Protein AF-A0A0H2U5C1-F1 (afdb_monomer)

Solvent-accessible surface area (backbone atoms only — not comparable to full-atom values): 5752 Å² total; per-residue (Å²): 143,80,82,82,84,85,78,77,82,84,74,82,79,82,87,70,94,65,89,77,80,95,73,77,89,71,76,72,74,79,74,81,75,78,75,77,41,29,50,61,29,54,79,67,71,46,85,54,80,69,48,90,50,20,67,64,38,56,75,68,70,49,57,59,88,63,50,41,60,76,74,79,78,77,78,73,78,83,76,131

Nearest PDB structures (foldseek):
  1hwt-assembly2_H  TM=8.360E-01  e=8.274E-03  Saccharomyces cerevisiae
  1hwt-assembly2_G  TM=8.221E-01  e=9.545E-03  Saccharomyces cerevisiae
  1qp9-assembly1_B  TM=8.413E-01  e=1.466E-02  Saccharomyces cerevisiae
  1ajy-assembly1_A  TM=7.685E-01  e=4.600E-02  Saccharomyces cerevisiae
  6gys-assembly1_B  TM=6.299E-01  e=1.551E-01  Saccharomyces cerevisiae

Secondary structure (DSSP, 8-state):
----------PPP-----------------------SBHHHHHTT------SS-HHHHHTT--GGG-PBPPPPP------

Mean predicted aligned error: 16.15 Å

Organism: Magnaporthiopsis poae (strain ATCC 64411 / 73-15) (NCBI:txid644358)

Sequence (80 aa):
MDSGASTSPSGPSPEGTGDVPPQQQQQKQKRIRILLSCGPCRTSKLKCDRASPCRQ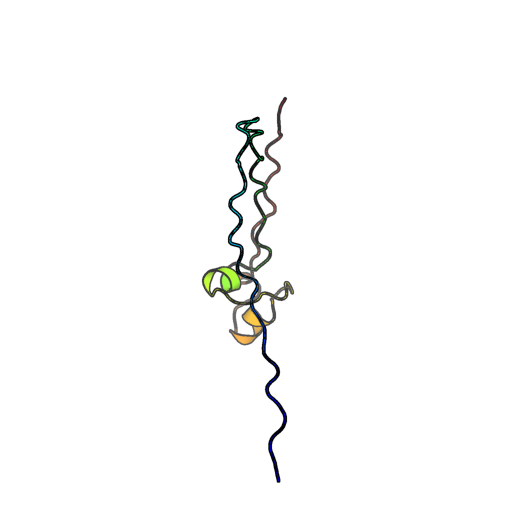CIRKGLPPDECVYAPPPTRRQRNG

Radius of gyration: 22.99 Å; Cα contacts (8 Å, |Δi|>4): 54; chains: 1; bounding box: 48×41×48 Å

Foldseek 3Di:
DDDDDDDDDPDDDPPDPDDDDPDDPPPPPPPPPQDFAFPVCVVVVHDFPNDQQTPVCVVVVHDSVSRHGDPDPDPPPPDD

pLDDT: mean 75.13, std 17.95, range [46.94, 97.5]

InterPro domains:
  IPR001138 Zn(2)Cys(6) fungal-type DNA-binding domain [PF00172] (37-75)
  IPR001138 Zn(2)Cys(6) fungal-type DNA-binding domain [PS50048] (37-69)
  IPR001138 Zn(2)Cys(6) fungal-type DNA-binding domain [SM00066] (32-78)
  IPR036864 Zn(2)-C6 fungal-type DNA-binding domain superfamily [G3DSA:4.10.240.10] (30-71)
  IPR036864 Zn(2)-C6 fungal-type DNA-binding domain superfamily [SSF57701] (27-78)

Structure (mmCIF, N/CA/C/O backbone):
data_AF-A0A0H2U5C1-F1
#
_entry.id   AF-A0A0H2U5C1-F1
#
loop_
_atom_site.group_PDB
_atom_site.id
_atom_site.type_symbol
_atom_site.label_atom_id
_atom_site.label_alt_id
_atom_site.label_comp_id
_atom_site.label_asym_id
_atom_site.label_entity_id
_atom_site.label_seq_id
_atom_site.pdbx_PDB_ins_code
_atom_site.Cartn_x
_atom_site.Cartn_y
_atom_site.Cartn_z
_atom_site.occupancy
_atom_site.B_iso_or_equiv
_atom_site.auth_seq_id
_atom_site.auth_comp_id
_atom_site.auth_asym_id
_atom_site.auth_atom_id
_atom_site.pdbx_PDB_model_num
ATOM 1 N N . MET A 1 1 ? 37.057 -33.361 10.630 1.00 61.78 1 MET A N 1
ATOM 2 C CA . MET A 1 1 ? 37.152 -31.928 10.955 1.00 61.78 1 MET A CA 1
ATOM 3 C C . MET A 1 1 ? 38.075 -31.301 9.934 1.00 61.78 1 MET A C 1
ATOM 5 O O . MET A 1 1 ? 39.245 -31.139 10.222 1.00 61.78 1 MET A O 1
ATOM 9 N N . ASP A 1 2 ? 37.550 -30.985 8.753 1.00 46.94 2 ASP A N 1
ATOM 10 C CA . ASP A 1 2 ? 38.182 -30.072 7.800 1.00 46.94 2 ASP A CA 1
ATOM 11 C C . ASP A 1 2 ? 37.144 -29.624 6.755 1.00 46.94 2 ASP A C 1
ATOM 13 O O . ASP A 1 2 ? 36.639 -30.371 5.928 1.00 46.94 2 ASP A O 1
ATOM 17 N N . SER A 1 3 ? 36.727 -28.384 6.981 1.00 56.69 3 SER A N 1
ATOM 18 C CA . SER A 1 3 ? 36.174 -27.343 6.117 1.00 56.69 3 SER A CA 1
ATOM 19 C C . SER A 1 3 ? 35.887 -27.652 4.641 1.00 56.69 3 SER A C 1
ATOM 21 O O . SER A 1 3 ? 36.784 -27.819 3.820 1.00 56.69 3 SER A O 1
ATOM 23 N N . GLY A 1 4 ? 34.598 -27.560 4.294 1.00 52.81 4 GLY A N 1
ATOM 24 C CA . GLY A 1 4 ? 34.101 -27.537 2.922 1.00 52.81 4 GLY A CA 1
ATOM 25 C C . GLY A 1 4 ? 34.643 -26.363 2.099 1.00 52.81 4 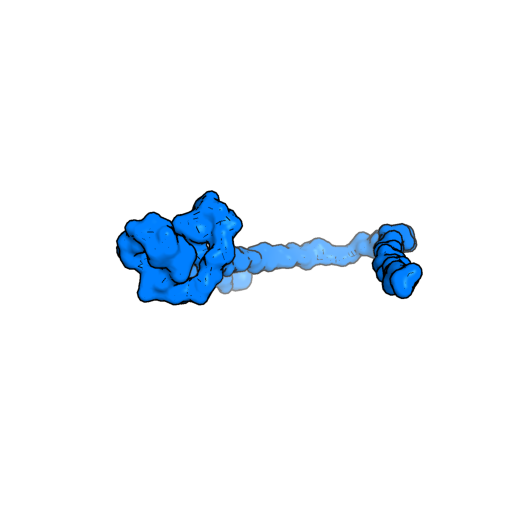GLY A C 1
ATOM 26 O O . GLY A 1 4 ? 34.822 -25.248 2.589 1.00 52.81 4 GLY A O 1
ATOM 27 N N . ALA A 1 5 ? 34.894 -26.656 0.826 1.00 57.34 5 ALA A N 1
ATOM 28 C CA . ALA A 1 5 ? 35.434 -25.756 -0.176 1.00 57.34 5 ALA A CA 1
ATOM 29 C C . ALA A 1 5 ? 34.466 -24.608 -0.517 1.00 57.34 5 ALA A C 1
ATOM 31 O O . ALA A 1 5 ? 33.355 -24.826 -0.999 1.00 57.34 5 ALA A O 1
ATOM 32 N N . SER A 1 6 ? 34.929 -23.374 -0.327 1.00 54.59 6 SER A N 1
ATOM 33 C CA . SER A 1 6 ? 34.305 -22.165 -0.863 1.00 54.59 6 SER A CA 1
ATOM 34 C C . SER A 1 6 ? 34.610 -22.061 -2.357 1.00 54.59 6 SER A C 1
ATOM 36 O O . SER A 1 6 ? 35.649 -21.535 -2.750 1.00 54.59 6 SER A O 1
ATOM 38 N N . THR A 1 7 ? 33.724 -22.572 -3.207 1.00 60.53 7 THR A N 1
ATOM 39 C CA . THR A 1 7 ? 33.773 -22.299 -4.649 1.00 60.53 7 THR A CA 1
ATOM 40 C C . THR A 1 7 ? 33.168 -20.927 -4.944 1.00 60.53 7 THR A C 1
ATOM 42 O O . THR A 1 7 ? 32.014 -20.650 -4.619 1.00 60.53 7 THR A O 1
ATOM 45 N N . SER A 1 8 ? 33.995 -20.081 -5.551 1.00 61.94 8 SER A N 1
ATOM 46 C CA . SER A 1 8 ? 33.782 -18.706 -6.003 1.00 61.94 8 SER A CA 1
ATOM 47 C C . SER A 1 8 ? 32.516 -18.475 -6.837 1.00 61.94 8 SER A C 1
ATOM 49 O O . SER A 1 8 ? 32.159 -19.326 -7.651 1.00 61.94 8 SER A O 1
ATOM 51 N N . PRO A 1 9 ? 31.955 -17.254 -6.827 1.00 57.25 9 PRO A N 1
ATOM 52 C CA . PRO A 1 9 ? 31.338 -16.696 -8.015 1.00 57.25 9 PRO A CA 1
ATOM 53 C C . PRO A 1 9 ? 32.336 -15.759 -8.706 1.00 57.25 9 PRO A C 1
ATOM 55 O O . PRO A 1 9 ? 32.564 -14.630 -8.274 1.00 57.25 9 PRO A O 1
ATOM 58 N N . SER A 1 10 ? 32.925 -16.233 -9.805 1.00 49.75 10 SER A N 1
ATOM 59 C CA . SER A 1 10 ? 33.520 -15.366 -10.822 1.00 49.75 10 SER A CA 1
ATOM 60 C C . SER A 1 10 ? 32.411 -14.473 -11.378 1.00 49.75 10 SER A C 1
ATOM 62 O O . SER A 1 10 ? 31.571 -14.923 -12.156 1.00 49.75 10 SER A O 1
ATOM 64 N N . GLY A 1 11 ? 32.356 -13.219 -10.934 1.00 51.41 11 GLY A N 1
ATOM 65 C CA . GLY A 1 11 ? 31.513 -12.214 -11.568 1.00 51.41 11 GLY A CA 1
ATOM 66 C C . GLY A 1 11 ? 32.065 -11.923 -12.964 1.00 51.41 11 GLY A C 1
ATOM 67 O O . GLY A 1 11 ? 33.252 -11.613 -13.070 1.00 51.41 11 GLY A O 1
ATOM 68 N N . PRO A 1 12 ? 31.274 -12.026 -14.045 1.00 60.50 12 PRO A N 1
ATOM 69 C CA . PRO A 1 12 ? 31.740 -11.556 -15.335 1.00 60.50 12 PRO A CA 1
ATOM 70 C C . PRO A 1 12 ? 31.803 -10.025 -15.297 1.00 60.50 12 PRO A C 1
ATOM 72 O O . PRO A 1 12 ? 30.782 -9.358 -15.119 1.00 60.50 12 PRO A O 1
ATOM 75 N N . SER A 1 13 ? 33.003 -9.473 -15.474 1.00 55.81 13 SER A N 1
ATOM 76 C CA . SER A 1 13 ? 33.188 -8.107 -15.964 1.00 55.81 13 SER A CA 1
ATOM 77 C C . SER A 1 13 ? 32.483 -7.964 -17.312 1.00 55.81 13 SER A C 1
ATOM 79 O O . SER A 1 13 ? 32.745 -8.769 -18.206 1.00 55.81 13 SER A O 1
ATOM 81 N N . PRO A 1 14 ? 31.654 -6.935 -17.530 1.00 56.50 14 PRO A N 1
ATOM 82 C CA . PRO A 1 14 ? 31.348 -6.493 -18.872 1.00 56.50 14 PRO A CA 1
ATOM 83 C C . PRO A 1 14 ? 32.262 -5.309 -19.208 1.00 56.50 14 PRO A C 1
ATOM 85 O O . PRO A 1 14 ? 31.846 -4.156 -19.138 1.00 56.50 14 PRO A O 1
ATOM 88 N N . GLU A 1 15 ? 33.508 -5.588 -19.596 1.00 54.09 15 GLU A N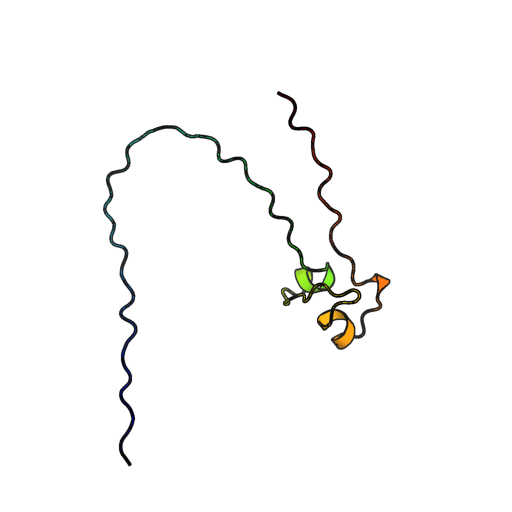 1
ATOM 89 C CA . GLU A 1 15 ? 34.230 -4.687 -20.502 1.00 54.09 15 GLU A CA 1
ATOM 90 C C . GLU A 1 15 ? 33.738 -4.986 -21.918 1.00 54.09 15 GLU 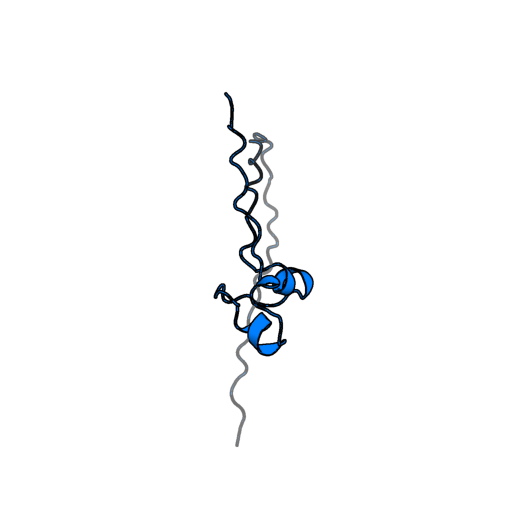A C 1
ATOM 92 O O . GLU A 1 15 ? 34.262 -5.835 -22.633 1.00 54.09 15 GLU A O 1
ATOM 97 N N . GLY A 1 16 ? 32.635 -4.337 -22.279 1.00 52.50 16 GLY A N 1
ATOM 98 C CA . GLY A 1 16 ? 32.099 -4.338 -23.630 1.00 52.50 16 GLY A CA 1
ATOM 99 C C . GLY A 1 16 ? 32.406 -3.009 -24.299 1.00 52.50 16 GLY A C 1
ATOM 100 O O . GLY A 1 16 ? 31.554 -2.123 -24.309 1.00 52.50 16 GLY A O 1
ATOM 101 N N . THR A 1 17 ? 33.600 -2.880 -24.875 1.00 57.94 17 THR A N 1
ATOM 102 C CA . THR A 1 17 ? 33.870 -1.901 -25.936 1.00 57.94 17 THR A CA 1
ATOM 103 C C . THR A 1 17 ? 33.095 -2.354 -27.170 1.00 57.94 17 THR A C 1
ATOM 105 O O . THR A 1 17 ? 33.588 -3.117 -27.995 1.00 57.94 17 THR A O 1
ATOM 108 N N . GLY A 1 18 ? 31.825 -1.960 -27.233 1.00 48.69 18 GLY A N 1
ATOM 109 C CA . GLY A 1 18 ? 30.946 -2.166 -28.374 1.00 48.69 18 GLY A CA 1
ATOM 110 C C . GLY A 1 18 ? 30.680 -0.830 -29.047 1.00 48.69 18 GLY A C 1
ATOM 111 O O . GLY A 1 18 ? 29.968 0.007 -28.498 1.00 48.69 18 GLY A O 1
ATOM 112 N N . ASP A 1 19 ? 31.288 -0.655 -30.213 1.00 53.41 19 ASP A N 1
ATOM 113 C CA . ASP A 1 19 ? 30.975 0.342 -31.233 1.00 53.41 19 ASP A CA 1
ATOM 114 C C . ASP A 1 19 ? 29.452 0.583 -31.333 1.00 53.41 19 ASP A C 1
ATOM 116 O O . ASP A 1 19 ? 28.669 -0.351 -31.528 1.00 53.41 19 ASP A O 1
ATOM 120 N N . VAL A 1 20 ? 29.019 1.828 -31.103 1.00 59.94 20 VAL A N 1
ATOM 121 C CA . VAL A 1 20 ? 27.603 2.222 -31.072 1.00 59.94 20 VAL A CA 1
ATOM 122 C C . VAL A 1 20 ? 27.211 2.758 -32.454 1.00 59.94 20 VAL A C 1
ATOM 124 O O . VAL A 1 20 ? 27.570 3.894 -32.772 1.00 59.94 20 VAL A O 1
ATOM 127 N N . PRO A 1 21 ? 26.429 2.027 -33.271 1.00 59.56 21 PRO A N 1
ATOM 128 C CA . PRO A 1 21 ? 25.856 2.601 -34.482 1.00 59.56 21 PRO A CA 1
ATOM 129 C C . PRO A 1 21 ? 24.809 3.673 -34.114 1.00 59.56 21 PRO A C 1
ATOM 131 O O . PRO A 1 21 ? 23.942 3.431 -33.265 1.00 59.56 21 PRO A O 1
ATOM 134 N N . PRO A 1 22 ? 24.825 4.860 -34.751 1.00 56.12 22 PRO A N 1
ATOM 135 C CA . PRO A 1 22 ? 23.875 5.927 -34.466 1.00 56.12 22 PRO A CA 1
ATOM 136 C C . PRO A 1 22 ? 22.585 5.676 -35.244 1.00 56.12 22 PRO A C 1
ATOM 138 O O . PRO A 1 22 ? 22.351 6.298 -36.277 1.00 56.12 22 PRO A O 1
ATOM 141 N N . GLN A 1 23 ? 21.742 4.741 -34.800 1.00 54.09 23 GLN A N 1
ATOM 142 C CA . GLN A 1 23 ? 20.490 4.470 -35.508 1.00 54.09 23 GLN A CA 1
ATOM 143 C C . GLN A 1 23 ? 19.268 4.427 -34.589 1.00 54.09 23 GLN A C 1
ATOM 145 O O . GLN A 1 23 ? 19.016 3.485 -33.847 1.00 54.09 23 GLN A O 1
ATOM 150 N N . GLN A 1 24 ? 18.487 5.498 -34.758 1.00 54.78 24 GLN A N 1
ATOM 151 C CA . GLN A 1 24 ? 17.041 5.588 -34.591 1.00 54.78 24 GLN A CA 1
ATOM 152 C C . GLN A 1 24 ? 16.545 5.523 -33.144 1.00 54.78 24 GLN A C 1
ATOM 154 O O . GLN A 1 24 ? 16.232 4.478 -32.578 1.00 54.78 24 GLN A O 1
ATOM 159 N N . GLN A 1 25 ? 16.373 6.723 -32.583 1.00 56.03 25 GLN A N 1
ATOM 160 C CA . GLN A 1 25 ? 15.563 7.016 -31.403 1.00 56.03 25 GLN A CA 1
ATOM 161 C C . GLN A 1 25 ? 14.092 6.643 -31.655 1.00 56.03 25 GLN A C 1
ATOM 163 O O . GLN A 1 25 ? 13.214 7.496 -31.765 1.00 56.03 25 GLN A O 1
ATOM 168 N N . GLN A 1 26 ? 13.788 5.349 -31.717 1.00 62.06 26 GLN A N 1
ATOM 169 C CA . GLN A 1 26 ? 12.441 4.867 -31.467 1.00 62.06 26 GLN A CA 1
ATOM 170 C C . GLN A 1 26 ? 12.153 5.171 -30.005 1.00 62.06 26 GLN A C 1
ATOM 172 O O . GLN A 1 26 ? 12.653 4.506 -29.094 1.00 62.06 26 GLN A O 1
ATOM 177 N N . GLN A 1 27 ? 11.401 6.249 -29.794 1.00 61.09 27 GLN A N 1
ATOM 178 C CA . GLN A 1 27 ? 10.900 6.695 -28.506 1.00 61.09 27 GLN A CA 1
ATOM 179 C C . GLN A 1 27 ? 10.195 5.512 -27.832 1.00 61.09 27 GLN A C 1
ATOM 181 O O . GLN A 1 27 ? 9.019 5.241 -28.077 1.00 61.09 27 GLN A O 1
ATOM 186 N N . LYS A 1 28 ? 10.930 4.757 -27.003 1.00 64.00 28 LYS A N 1
ATOM 187 C CA . LYS A 1 28 ? 10.381 3.669 -26.193 1.00 64.00 28 LYS A CA 1
ATOM 188 C C . LYS A 1 28 ? 9.331 4.299 -25.294 1.00 64.00 28 LYS A C 1
ATOM 190 O O . LYS A 1 28 ? 9.663 4.895 -24.271 1.00 64.00 28 LYS A O 1
ATOM 195 N N . GLN A 1 29 ? 8.067 4.182 -25.700 1.00 68.00 29 GLN A N 1
ATOM 196 C CA . GLN A 1 29 ? 6.921 4.627 -24.924 1.00 68.00 29 GLN A CA 1
ATOM 197 C C . GLN A 1 29 ? 7.081 4.068 -23.512 1.00 68.00 29 GLN A C 1
ATOM 199 O O . GLN A 1 29 ? 7.081 2.850 -23.301 1.00 68.00 29 GLN A O 1
ATOM 204 N N . LYS A 1 30 ? 7.301 4.974 -22.555 1.00 66.31 30 LYS A N 1
ATOM 205 C CA . LYS A 1 30 ? 7.503 4.653 -21.145 1.00 66.31 30 LYS A CA 1
ATOM 206 C C . LYS A 1 30 ? 6.242 3.933 -20.675 1.00 66.31 30 LYS A C 1
ATOM 208 O O . LYS A 1 30 ? 5.220 4.560 -20.408 1.00 66.31 30 LYS A O 1
ATOM 213 N N . ARG A 1 31 ? 6.279 2.598 -20.619 1.00 67.94 31 ARG A N 1
ATOM 214 C CA . ARG A 1 31 ? 5.178 1.826 -20.042 1.00 67.94 31 ARG A CA 1
ATOM 215 C C . ARG A 1 31 ? 5.126 2.198 -18.568 1.00 67.94 31 ARG A C 1
ATOM 217 O O . ARG A 1 31 ? 6.052 1.871 -17.824 1.00 67.94 31 ARG A O 1
ATOM 224 N N . ILE A 1 32 ? 4.072 2.895 -18.157 1.00 68.31 32 ILE A N 1
ATOM 225 C CA . ILE A 1 32 ? 3.834 3.191 -16.747 1.00 68.31 32 ILE A CA 1
ATOM 226 C C . ILE A 1 32 ? 3.546 1.851 -16.072 1.00 68.31 32 ILE A C 1
ATOM 228 O O . ILE A 1 32 ? 2.456 1.295 -16.197 1.00 68.31 32 ILE A O 1
ATOM 232 N N . ARG A 1 33 ? 4.560 1.276 -15.417 1.00 70.19 33 ARG A N 1
ATOM 233 C CA . ARG A 1 33 ? 4.380 0.068 -14.612 1.00 70.19 33 ARG A CA 1
ATOM 234 C C . ARG A 1 33 ? 3.543 0.460 -13.404 1.00 70.19 33 ARG A C 1
ATOM 236 O O . ARG A 1 33 ? 4.012 1.190 -12.535 1.00 70.19 33 ARG A O 1
ATOM 243 N N . ILE A 1 34 ? 2.310 -0.030 -13.357 1.00 69.38 34 ILE A N 1
ATOM 244 C CA . ILE A 1 34 ? 1.483 0.046 -12.157 1.00 69.38 34 ILE A CA 1
ATOM 245 C C . ILE A 1 34 ? 2.229 -0.746 -11.085 1.00 69.38 34 ILE A C 1
ATOM 247 O O . ILE A 1 34 ? 2.386 -1.961 -11.201 1.00 69.38 34 ILE A O 1
ATOM 251 N N . LEU A 1 35 ? 2.743 -0.068 -10.059 1.00 72.81 35 LEU A N 1
ATOM 252 C CA . LEU A 1 35 ? 3.196 -0.768 -8.861 1.00 72.81 35 LEU A CA 1
ATOM 253 C C . LEU A 1 35 ? 1.971 -1.469 -8.267 1.00 72.81 35 LEU A C 1
ATOM 255 O O . LEU A 1 35 ? 0.901 -0.878 -8.205 1.00 72.81 35 LEU A O 1
ATOM 259 N N . LEU A 1 36 ? 2.109 -2.728 -7.864 1.00 84.25 36 LEU A N 1
ATOM 260 C CA . LEU A 1 36 ? 0.985 -3.576 -7.439 1.00 84.25 36 LEU A CA 1
ATOM 261 C C . LEU A 1 36 ? 0.906 -3.745 -5.909 1.00 84.25 36 LEU A C 1
ATOM 263 O O . LEU A 1 36 ? 0.182 -4.602 -5.419 1.00 84.25 36 LEU A O 1
ATOM 267 N N . SER A 1 37 ? 1.675 -2.967 -5.144 1.00 94.12 37 SER A N 1
ATOM 268 C CA . SER A 1 37 ? 1.620 -2.965 -3.673 1.00 94.12 37 SER A CA 1
ATOM 269 C C . SER A 1 37 ? 0.513 -2.032 -3.165 1.00 94.12 37 SER A C 1
ATOM 271 O O . SER A 1 37 ? 0.226 -1.031 -3.825 1.00 94.12 37 SER A O 1
ATOM 273 N N . CYS A 1 38 ? -0.086 -2.293 -2.000 1.00 95.06 38 CYS A N 1
ATOM 274 C CA . CYS A 1 38 ? -0.994 -1.327 -1.361 1.00 95.06 38 CYS A CA 1
ATOM 275 C C . CYS A 1 38 ? -0.238 -0.066 -0.898 1.00 95.06 38 CYS A C 1
ATOM 277 O O . CYS A 1 38 ? 0.989 -0.097 -0.748 1.00 95.06 38 CYS A O 1
ATOM 279 N N . GLY A 1 39 ? -0.955 1.038 -0.675 1.00 95.19 39 GLY A N 1
ATOM 280 C CA . GLY A 1 39 ? -0.415 2.333 -0.246 1.00 95.19 39 GLY A CA 1
ATOM 281 C C . GLY A 1 39 ? 0.527 2.229 0.959 1.00 95.19 39 GLY A C 1
ATOM 282 O O . GLY A 1 39 ? 1.704 2.570 0.816 1.00 95.19 39 GLY A O 1
ATOM 283 N N . PRO A 1 40 ? 0.093 1.647 2.095 1.00 96.06 40 PRO A N 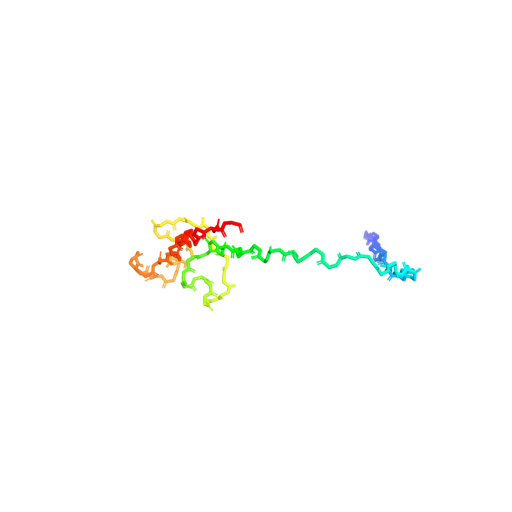1
ATOM 284 C CA . PRO A 1 40 ? 0.946 1.498 3.275 1.00 96.06 40 PRO A CA 1
ATOM 285 C C . PRO A 1 40 ? 2.225 0.687 3.016 1.00 96.06 40 PRO A C 1
ATOM 287 O O . PRO A 1 40 ? 3.303 1.042 3.503 1.00 96.06 40 PRO A O 1
ATOM 290 N N . CYS A 1 41 ? 2.142 -0.380 2.209 1.00 96.38 41 CYS A N 1
ATOM 291 C CA . CYS A 1 41 ? 3.312 -1.182 1.843 1.00 96.38 41 CYS A CA 1
ATOM 292 C C . CYS A 1 41 ? 4.272 -0.429 0.918 1.00 96.38 41 CYS A C 1
ATOM 294 O O . CYS A 1 41 ? 5.480 -0.598 1.057 1.00 96.38 41 CYS A O 1
ATOM 296 N N . ARG A 1 42 ? 3.774 0.412 -0.000 1.00 95.00 42 ARG A N 1
ATOM 297 C CA . ARG A 1 42 ? 4.638 1.260 -0.842 1.00 95.00 42 ARG A CA 1
ATOM 298 C C . ARG A 1 42 ? 5.405 2.265 -0.003 1.00 95.00 42 ARG A C 1
ATOM 300 O O . ARG A 1 42 ? 6.624 2.329 -0.124 1.00 95.00 42 ARG A O 1
ATOM 307 N N . THR A 1 43 ? 4.704 3.002 0.856 1.00 94.06 43 THR A N 1
ATOM 308 C CA . THR A 1 43 ? 5.311 4.034 1.708 1.00 94.06 43 THR A CA 1
ATOM 309 C C . THR A 1 43 ? 6.333 3.423 2.660 1.00 94.06 43 THR A C 1
ATOM 311 O O . THR A 1 43 ? 7.422 3.962 2.832 1.00 94.06 43 THR A O 1
ATOM 314 N N . SER A 1 44 ? 6.034 2.236 3.196 1.00 94.62 44 SER A N 1
ATOM 315 C CA . SER A 1 44 ? 6.950 1.500 4.075 1.00 94.62 44 SER A CA 1
ATOM 316 C C . SER A 1 44 ? 8.045 0.725 3.327 1.00 94.62 44 SER A C 1
ATOM 318 O O . SE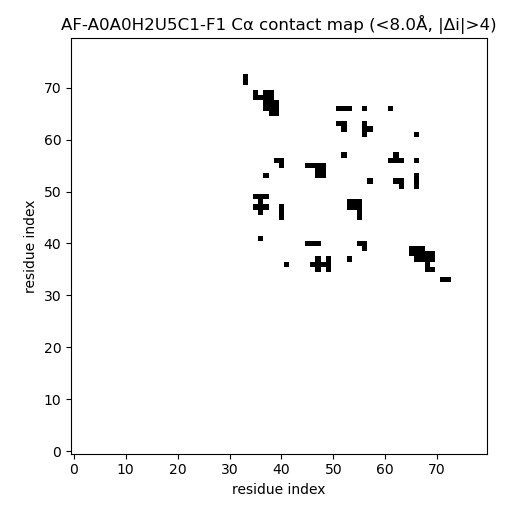R A 1 44 ? 8.890 0.113 3.972 1.00 94.62 44 SER A O 1
ATOM 320 N N . LYS A 1 45 ? 8.023 0.698 1.984 1.00 94.06 45 LYS A N 1
ATOM 321 C CA . LYS A 1 45 ? 8.921 -0.105 1.128 1.00 94.06 45 LYS A CA 1
ATOM 322 C C . LYS A 1 45 ? 8.923 -1.604 1.480 1.00 94.06 45 LYS A C 1
ATOM 324 O O . LYS A 1 45 ? 9.947 -2.276 1.410 1.00 94.06 45 LYS A O 1
ATOM 329 N N . LEU A 1 46 ? 7.758 -2.133 1.851 1.00 94.19 46 LEU A N 1
ATOM 330 C CA . LEU A 1 46 ? 7.560 -3.528 2.247 1.00 94.19 46 LEU A CA 1
ATOM 331 C C . LEU A 1 46 ? 6.991 -4.366 1.099 1.00 94.19 46 LEU A C 1
ATOM 333 O O . LEU A 1 46 ? 6.302 -3.867 0.202 1.00 94.19 46 LEU A O 1
ATOM 337 N N . LYS A 1 47 ? 7.230 -5.680 1.163 1.00 92.94 47 LYS A N 1
ATOM 338 C CA . LYS A 1 47 ? 6.590 -6.642 0.262 1.00 92.94 47 LYS A CA 1
ATOM 339 C C . LYS A 1 47 ? 5.090 -6.708 0.564 1.00 92.94 47 LYS A C 1
ATOM 341 O O . LYS A 1 47 ? 4.693 -6.954 1.698 1.00 92.94 47 LYS A O 1
ATOM 346 N N . CYS A 1 48 ? 4.275 -6.541 -0.473 1.00 95.50 48 CYS A N 1
ATOM 347 C CA . CYS A 1 48 ? 2.826 -6.686 -0.409 1.00 95.50 48 CYS A CA 1
ATOM 348 C C . CYS A 1 48 ? 2.406 -7.999 -1.082 1.00 95.50 48 CYS A C 1
ATOM 350 O O . CYS A 1 48 ? 2.778 -8.255 -2.229 1.00 95.50 48 CYS A O 1
ATOM 352 N N . ASP A 1 49 ? 1.641 -8.819 -0.368 1.00 95.44 49 ASP A N 1
ATOM 353 C CA . ASP A 1 49 ? 1.072 -10.098 -0.819 1.00 95.44 49 ASP A CA 1
ATOM 354 C C . ASP A 1 49 ? -0.264 -9.947 -1.560 1.00 95.44 49 ASP A C 1
ATOM 356 O O . ASP A 1 49 ? -0.771 -10.919 -2.107 1.00 95.44 49 ASP A O 1
ATOM 360 N N . ARG A 1 50 ? -0.790 -8.720 -1.644 1.00 92.56 50 ARG A N 1
ATOM 361 C CA . ARG A 1 50 ? -1.978 -8.348 -2.429 1.00 92.56 50 ARG A CA 1
ATOM 362 C C . ARG A 1 50 ? -3.315 -8.938 -1.957 1.00 92.56 50 ARG A C 1
ATOM 364 O O . ARG A 1 50 ? -4.302 -8.805 -2.670 1.00 92.56 50 ARG A O 1
ATOM 371 N N . ALA A 1 51 ? -3.375 -9.532 -0.764 1.00 93.50 51 ALA A N 1
ATOM 372 C CA . ALA A 1 51 ? -4.646 -9.826 -0.100 1.00 93.50 51 ALA A CA 1
ATOM 373 C C . ALA A 1 51 ? -5.348 -8.524 0.348 1.00 93.50 51 ALA A C 1
ATOM 375 O O . ALA A 1 51 ? -4.721 -7.459 0.401 1.00 93.50 51 ALA A O 1
ATOM 376 N N . SER A 1 52 ? -6.644 -8.594 0.659 1.00 91.19 52 SER A N 1
ATOM 377 C CA . SER A 1 52 ? -7.433 -7.454 1.140 1.00 91.19 52 SER A CA 1
ATOM 378 C C . SER A 1 52 ? -8.089 -7.796 2.483 1.00 91.19 52 SER A C 1
ATOM 380 O O . SER A 1 52 ? -9.061 -8.552 2.484 1.00 91.19 5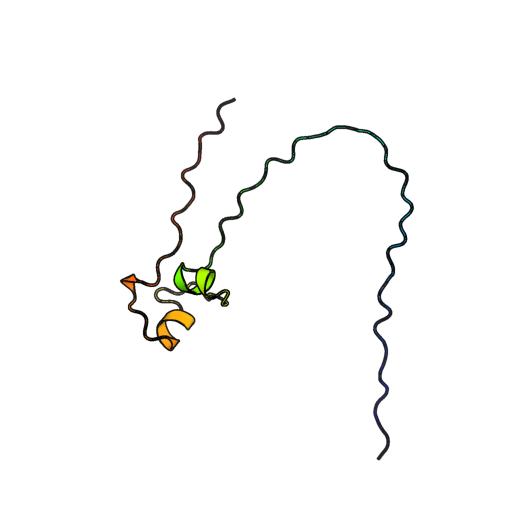2 SER A O 1
ATOM 382 N N . PRO A 1 53 ? -7.572 -7.284 3.618 1.00 95.50 53 PRO A N 1
ATOM 383 C CA . PRO A 1 53 ? -6.301 -6.564 3.771 1.00 95.50 53 PRO A CA 1
ATOM 384 C C . PRO A 1 53 ? -5.075 -7.461 3.532 1.00 95.50 53 PRO A C 1
ATOM 386 O O . PRO A 1 53 ? -5.124 -8.682 3.671 1.00 95.50 53 PRO A O 1
ATOM 389 N N . CYS A 1 54 ? -3.940 -6.854 3.184 1.00 96.75 54 CYS A N 1
ATOM 390 C CA . CYS A 1 54 ? -2.698 -7.589 2.941 1.00 96.75 54 CYS A CA 1
ATOM 391 C C . CYS A 1 54 ? -2.076 -8.064 4.265 1.00 96.75 54 CYS A C 1
ATOM 393 O O . CYS A 1 54 ? -2.231 -7.406 5.299 1.00 96.75 54 CYS A O 1
ATOM 395 N N . ARG A 1 55 ? -1.317 -9.168 4.266 1.00 97.38 55 ARG A N 1
ATOM 396 C CA . ARG A 1 55 ? -0.714 -9.733 5.493 1.00 97.38 55 ARG A CA 1
ATOM 397 C C . ARG A 1 55 ? 0.158 -8.736 6.248 1.00 97.38 55 ARG A C 1
ATOM 399 O O . ARG A 1 55 ? 0.221 -8.782 7.473 1.00 97.38 55 ARG A O 1
ATOM 406 N N . GLN A 1 56 ? 0.832 -7.824 5.548 1.00 97.50 56 GLN A N 1
ATOM 407 C CA . GLN A 1 56 ? 1.636 -6.791 6.203 1.00 97.50 56 GLN A CA 1
ATOM 408 C C . GLN A 1 56 ? 0.776 -5.766 6.950 1.00 97.50 56 GLN A C 1
ATOM 410 O O . GLN A 1 56 ? 1.159 -5.340 8.038 1.00 97.50 56 GLN A O 1
ATOM 415 N N . CYS A 1 57 ? -0.370 -5.390 6.380 1.00 97.38 57 CYS A N 1
ATOM 416 C CA . CYS A 1 57 ? -1.337 -4.499 7.016 1.00 97.38 57 CYS A CA 1
ATOM 417 C C . CYS A 1 57 ? -1.993 -5.180 8.221 1.00 97.38 57 CYS A C 1
ATOM 419 O O . CYS A 1 57 ? -2.038 -4.567 9.282 1.00 97.38 57 CYS A O 1
ATOM 421 N N . ILE A 1 58 ? -2.356 -6.466 8.104 1.00 97.38 58 ILE A N 1
ATOM 422 C CA . ILE A 1 58 ? -2.863 -7.273 9.230 1.00 97.38 58 ILE A CA 1
ATOM 423 C C . ILE A 1 58 ? -1.850 -7.281 10.383 1.00 97.38 58 ILE A C 1
ATOM 425 O O . ILE A 1 58 ? -2.195 -6.961 11.514 1.00 97.38 58 ILE A O 1
ATOM 429 N N . ARG A 1 59 ? -0.571 -7.572 10.100 1.00 96.94 59 ARG A N 1
ATOM 430 C CA . ARG A 1 59 ? 0.491 -7.588 11.126 1.00 96.94 59 ARG A CA 1
ATOM 431 C C . ARG A 1 59 ? 0.737 -6.231 11.784 1.00 96.94 59 ARG A C 1
ATOM 433 O O . ARG A 1 59 ? 1.197 -6.190 12.917 1.00 96.94 59 ARG A O 1
ATOM 440 N N . LYS A 1 60 ? 0.482 -5.136 11.066 1.00 95.00 60 LYS A N 1
ATOM 441 C CA . LYS A 1 60 ? 0.599 -3.768 11.585 1.00 95.00 60 LYS A CA 1
ATOM 442 C C . LYS A 1 60 ? -0.653 -3.305 12.340 1.00 95.00 60 LYS A C 1
ATOM 444 O O . LYS A 1 60 ? -0.619 -2.207 12.879 1.00 95.00 60 LYS A O 1
ATOM 449 N N . GLY A 1 61 ? -1.729 -4.096 12.359 1.00 96.00 61 GLY A N 1
ATOM 450 C CA . GLY A 1 61 ? -3.008 -3.688 12.939 1.00 96.00 61 GLY A CA 1
ATOM 451 C C . GLY A 1 61 ? -3.698 -2.565 12.160 1.00 96.00 61 GLY A C 1
ATOM 452 O O . GLY A 1 61 ? -4.484 -1.829 12.743 1.00 96.00 61 GLY A O 1
ATOM 453 N N . LEU A 1 62 ? -3.389 -2.405 10.865 1.00 95.31 62 LEU A N 1
ATOM 454 C CA . LEU A 1 62 ? -4.052 -1.401 10.031 1.00 95.31 62 LEU A CA 1
ATOM 455 C C . LEU A 1 62 ? -5.456 -1.887 9.651 1.00 95.31 62 LEU A C 1
ATOM 457 O O . LEU A 1 62 ? -5.599 -3.057 9.269 1.00 95.31 62 LEU A O 1
ATOM 461 N N . PRO A 1 63 ? -6.473 -1.011 9.699 1.00 94.50 63 PRO A N 1
ATOM 462 C CA . PRO A 1 63 ? -7.818 -1.371 9.286 1.00 94.50 63 PRO A CA 1
ATOM 463 C C . PRO A 1 63 ? -7.860 -1.711 7.783 1.00 94.50 63 PRO A C 1
ATOM 465 O O . PRO A 1 63 ? -7.022 -1.233 7.006 1.00 94.50 63 PRO A O 1
ATOM 468 N N . PRO A 1 64 ? -8.834 -2.528 7.340 1.00 93.44 64 PRO A N 1
ATOM 469 C CA . PRO A 1 64 ? -8.984 -2.891 5.932 1.00 93.44 64 PRO A CA 1
ATOM 470 C C . PRO A 1 64 ? -9.102 -1.675 5.008 1.00 93.44 64 PRO A C 1
ATOM 472 O O . PRO A 1 64 ? -8.512 -1.680 3.928 1.00 93.44 64 PRO A O 1
ATOM 475 N N . ASP A 1 65 ? -9.773 -0.619 5.472 1.00 94.50 65 ASP A N 1
ATOM 476 C CA . ASP A 1 65 ? -9.993 0.631 4.737 1.00 94.50 65 ASP A CA 1
ATOM 477 C C . ASP A 1 65 ? -8.713 1.433 4.477 1.00 94.50 65 ASP A C 1
ATOM 479 O O . ASP A 1 65 ? -8.664 2.231 3.547 1.00 94.50 65 ASP A O 1
ATOM 483 N N . GLU A 1 66 ? -7.644 1.204 5.245 1.00 94.12 66 GLU A N 1
ATOM 484 C CA . GLU A 1 66 ? -6.332 1.812 4.994 1.00 94.12 66 GLU A CA 1
ATOM 485 C C . GLU A 1 66 ? -5.468 0.972 4.040 1.00 94.12 66 GLU A C 1
ATOM 487 O O . GLU A 1 66 ? -4.489 1.460 3.461 1.00 94.12 66 GLU A O 1
ATOM 492 N N . CYS A 1 67 ? -5.824 -0.297 3.815 1.00 95.81 67 CYS A N 1
ATOM 493 C CA . CYS A 1 67 ? -5.134 -1.192 2.887 1.00 95.81 67 CYS A CA 1
ATOM 494 C C . CYS A 1 67 ? -5.555 -0.938 1.426 1.00 95.81 67 CYS A C 1
ATOM 496 O O . CYS A 1 67 ? -5.977 -1.841 0.706 1.00 95.81 67 CYS A O 1
ATOM 498 N N . VAL A 1 68 ? -5.416 0.303 0.961 1.00 94.38 68 VAL A N 1
ATOM 499 C CA . VAL A 1 68 ? -5.905 0.722 -0.360 1.00 94.38 68 VAL A CA 1
ATOM 500 C C . VAL A 1 68 ? -4.842 0.520 -1.437 1.00 94.38 68 VAL A C 1
ATOM 502 O O . VAL A 1 68 ? -3.670 0.871 -1.266 1.00 94.38 68 VAL A O 1
ATOM 505 N N . TYR A 1 69 ? -5.239 -0.035 -2.579 1.00 92.19 69 TYR A N 1
ATOM 506 C CA . TYR A 1 69 ? -4.394 -0.170 -3.767 1.00 92.19 69 TYR A CA 1
ATOM 507 C C . TYR A 1 69 ? -4.627 1.003 -4.720 1.00 92.19 69 TYR A C 1
ATOM 509 O O . TYR A 1 69 ? -5.725 1.545 -4.792 1.00 92.19 69 TYR A O 1
ATOM 517 N N . ALA A 1 70 ? -3.591 1.396 -5.470 1.00 85.62 70 ALA A N 1
ATOM 518 C CA . ALA A 1 70 ? -3.747 2.445 -6.472 1.00 85.62 70 ALA A CA 1
ATOM 519 C C . ALA A 1 70 ? -4.789 2.013 -7.519 1.00 85.62 70 ALA A C 1
ATOM 521 O O . ALA A 1 70 ? -4.722 0.868 -7.984 1.00 85.62 70 ALA A O 1
ATOM 522 N N . PRO A 1 71 ? -5.713 2.907 -7.912 1.00 79.00 71 PRO A N 1
ATOM 523 C CA . PRO A 1 71 ? -6.680 2.597 -8.949 1.00 79.00 71 PRO A CA 1
ATOM 524 C C . PRO A 1 71 ? -5.955 2.267 -10.261 1.00 79.00 71 PRO A C 1
ATOM 526 O O . PRO A 1 71 ? -4.847 2.770 -10.506 1.00 79.00 71 PRO A O 1
ATOM 529 N N . PRO A 1 72 ? -6.553 1.420 -11.119 1.00 71.31 72 PRO A N 1
ATOM 530 C CA . PRO A 1 72 ? -6.006 1.185 -12.444 1.00 71.31 72 PRO A CA 1
ATOM 531 C C . PRO A 1 72 ? -5.856 2.537 -13.158 1.00 71.31 72 PRO A C 1
ATOM 533 O O . PRO A 1 72 ? -6.749 3.382 -13.057 1.00 71.31 72 PRO A O 1
ATOM 536 N N . PRO A 1 73 ? -4.737 2.783 -13.862 1.00 70.25 73 PRO A N 1
ATOM 537 C CA . PRO A 1 73 ? -4.568 4.008 -14.616 1.00 70.25 73 PRO A CA 1
ATOM 538 C C . PRO A 1 73 ? -5.714 4.074 -15.616 1.00 70.25 73 PRO A C 1
ATOM 540 O O . PRO A 1 73 ? -5.911 3.145 -16.406 1.00 70.25 73 PRO A O 1
ATOM 543 N N . THR A 1 74 ? -6.483 5.159 -15.571 1.00 71.69 74 THR A N 1
ATOM 544 C CA . THR A 1 74 ? -7.479 5.430 -16.599 1.00 71.69 74 THR A CA 1
ATOM 545 C C . THR A 1 74 ? -6.732 5.413 -17.927 1.00 71.69 74 THR A C 1
ATOM 547 O O . THR A 1 74 ? -5.725 6.109 -18.097 1.00 71.69 74 THR A O 1
ATOM 550 N N . ARG A 1 75 ? -7.123 4.514 -18.841 1.00 63.56 75 ARG A N 1
ATOM 551 C CA 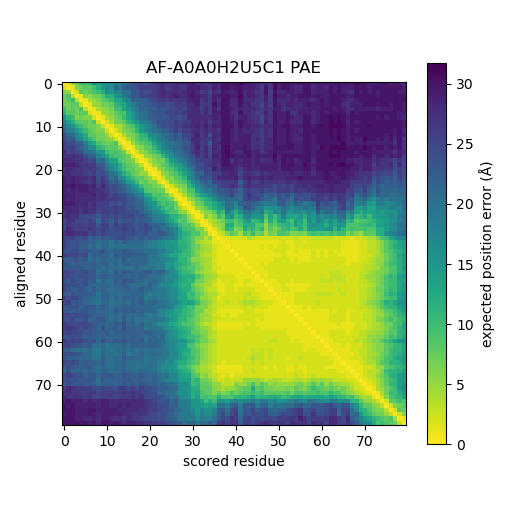. ARG A 1 75 ? -6.509 4.443 -20.168 1.00 63.56 75 ARG A CA 1
ATOM 552 C C . ARG A 1 75 ? -6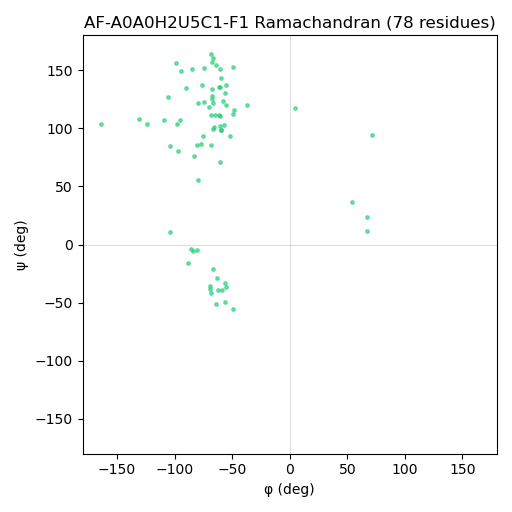.673 5.824 -20.794 1.00 63.56 75 ARG A C 1
ATOM 554 O O . ARG A 1 75 ? -7.754 6.154 -21.267 1.00 63.56 75 ARG A O 1
ATOM 561 N N . ARG A 1 76 ? -5.609 6.628 -20.818 1.00 64.12 76 ARG A N 1
ATOM 562 C CA . ARG A 1 76 ? -5.540 7.755 -21.743 1.00 64.12 76 ARG A CA 1
ATOM 563 C C . ARG A 1 76 ? -5.630 7.129 -23.127 1.00 64.12 76 ARG A C 1
ATOM 565 O O . ARG A 1 76 ? -4.747 6.354 -23.500 1.00 64.12 76 ARG A O 1
ATOM 572 N N . GLN A 1 77 ? -6.755 7.365 -23.803 1.00 61.19 77 GLN A N 1
ATOM 573 C CA . GLN A 1 77 ? -6.943 6.998 -25.199 1.00 61.19 77 GLN A CA 1
ATOM 574 C C . GLN A 1 77 ? -5.710 7.488 -25.950 1.00 61.19 77 GLN A C 1
ATOM 576 O O . GLN A 1 77 ? -5.388 8.674 -25.952 1.00 61.19 77 GLN A O 1
ATOM 581 N N . ARG A 1 78 ? -4.957 6.535 -26.490 1.00 61.72 78 ARG A N 1
ATOM 582 C CA . ARG A 1 78 ? -3.845 6.814 -27.381 1.00 61.72 78 ARG A CA 1
ATOM 583 C C . ARG A 1 78 ? -4.507 7.141 -28.718 1.00 61.72 78 ARG A C 1
ATOM 585 O O . ARG A 1 78 ? -4.823 6.229 -29.471 1.00 61.72 78 ARG A O 1
ATOM 592 N N . ASN A 1 79 ? -4.873 8.405 -28.903 1.00 55.81 79 ASN A N 1
ATOM 593 C CA . ASN A 1 79 ? -5.423 8.891 -30.160 1.00 55.81 79 ASN A CA 1
ATOM 594 C C . ASN A 1 79 ? -4.272 8.990 -31.168 1.00 55.81 79 ASN A C 1
ATOM 596 O O . ASN A 1 79 ? -3.313 9.697 -30.868 1.00 55.81 79 ASN A O 1
ATOM 600 N N . GLY A 1 80 ? -4.412 8.292 -32.304 1.00 46.94 80 GLY A N 1
ATOM 601 C CA . GLY A 1 80 ? -3.647 8.482 -33.548 1.00 46.94 80 GLY A CA 1
ATOM 602 C C . GLY A 1 80 ? -2.172 8.142 -33.476 1.00 46.94 80 GLY A C 1
ATOM 603 O O . GLY A 1 80 ? -1.387 9.063 -33.181 1.00 46.94 80 GLY A O 1
#